Protein AF-A0A658NND4-F1 (afdb_monomer)

Structure (mmCIF, N/CA/C/O backbone):
data_AF-A0A658NND4-F1
#
_entry.id   AF-A0A658NND4-F1
#
loop_
_atom_site.group_PDB
_atom_site.id
_atom_site.type_symbol
_atom_site.label_atom_id
_atom_site.label_alt_id
_atom_site.label_comp_id
_atom_site.label_asym_id
_atom_site.label_entity_id
_atom_site.label_seq_id
_atom_site.pdbx_PDB_ins_code
_atom_site.Cartn_x
_atom_site.Cartn_y
_atom_site.Cartn_z
_atom_site.occupancy
_atom_site.B_iso_or_equiv
_atom_site.auth_seq_id
_atom_site.auth_comp_id
_atom_site.auth_asym_id
_atom_site.auth_atom_id
_atom_site.pdbx_PDB_model_num
ATOM 1 N N . MET A 1 1 ? 7.574 7.986 -15.830 1.00 79.56 1 MET A N 1
ATOM 2 C CA . MET A 1 1 ? 7.290 6.752 -15.078 1.00 79.56 1 MET A CA 1
ATOM 3 C C . MET A 1 1 ? 7.911 6.915 -13.713 1.00 79.56 1 MET A C 1
ATOM 5 O O . MET A 1 1 ? 9.117 7.144 -13.650 1.00 79.56 1 MET A O 1
ATOM 9 N N . ALA A 1 2 ? 7.101 6.835 -12.662 1.00 91.19 2 ALA A N 1
ATOM 10 C CA . ALA A 1 2 ? 7.596 6.793 -11.294 1.00 91.19 2 ALA A CA 1
ATOM 11 C C . ALA A 1 2 ? 8.364 5.488 -11.046 1.00 91.19 2 ALA A C 1
ATOM 13 O O . ALA A 1 2 ? 8.072 4.447 -11.644 1.00 91.19 2 ALA A O 1
ATOM 14 N N . THR A 1 3 ? 9.366 5.561 -10.183 1.00 96.06 3 THR A N 1
ATOM 15 C CA . THR A 1 3 ? 10.164 4.427 -9.731 1.00 96.06 3 THR A CA 1
ATOM 16 C C . THR A 1 3 ? 9.440 3.654 -8.629 1.00 96.06 3 THR A C 1
ATOM 18 O O . THR A 1 3 ? 8.628 4.203 -7.886 1.00 96.06 3 THR A O 1
ATOM 21 N N . SER A 1 4 ? 9.796 2.379 -8.465 1.00 95.38 4 SER A N 1
ATOM 22 C CA . SER A 1 4 ? 9.291 1.541 -7.370 1.00 95.38 4 SER A CA 1
ATOM 23 C C . SER A 1 4 ? 9.488 2.183 -5.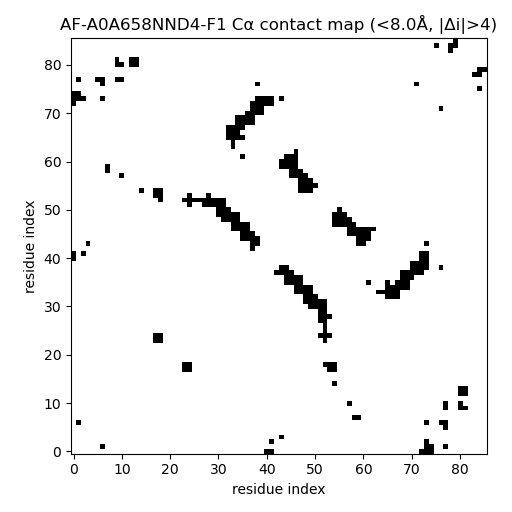985 1.00 95.38 4 SER A C 1
ATOM 25 O O . SER A 1 4 ? 8.612 2.113 -5.124 1.00 95.38 4 SER A O 1
ATOM 27 N N . GLN A 1 5 ? 10.614 2.881 -5.789 1.00 96.44 5 GLN A N 1
ATOM 28 C CA . GLN A 1 5 ? 10.916 3.599 -4.550 1.00 96.44 5 GLN A CA 1
ATOM 29 C C . GLN A 1 5 ? 9.971 4.788 -4.320 1.00 96.44 5 GLN A C 1
ATOM 31 O O . GLN A 1 5 ? 9.473 4.949 -3.211 1.00 96.44 5 GLN A O 1
ATOM 36 N N . GLU A 1 6 ? 9.683 5.582 -5.354 1.00 96.44 6 GLU A N 1
ATOM 37 C CA . GLU A 1 6 ? 8.744 6.710 -5.255 1.00 96.44 6 GLU A CA 1
ATOM 38 C C . GLU A 1 6 ? 7.327 6.231 -4.912 1.00 96.44 6 GLU A C 1
ATOM 40 O O . GLU A 1 6 ? 6.665 6.836 -4.072 1.00 96.44 6 GLU A O 1
ATOM 45 N N . ILE A 1 7 ? 6.880 5.101 -5.474 1.00 96.88 7 ILE A N 1
ATOM 46 C CA . ILE A 1 7 ? 5.578 4.515 -5.118 1.00 96.88 7 ILE A CA 1
ATOM 47 C C . ILE A 1 7 ? 5.559 4.051 -3.654 1.00 96.88 7 ILE A C 1
ATOM 49 O O . ILE A 1 7 ? 4.558 4.246 -2.964 1.00 96.88 7 ILE A O 1
ATOM 53 N N . LEU A 1 8 ? 6.644 3.445 -3.156 1.00 96.88 8 LEU A N 1
ATOM 54 C CA . LEU A 1 8 ? 6.739 3.038 -1.748 1.00 96.88 8 LEU A CA 1
ATOM 55 C C . LEU A 1 8 ? 6.721 4.236 -0.796 1.00 96.88 8 LEU A C 1
ATOM 57 O O . LEU A 1 8 ? 6.097 4.156 0.262 1.00 96.88 8 LEU A O 1
ATOM 61 N N . GLU A 1 9 ? 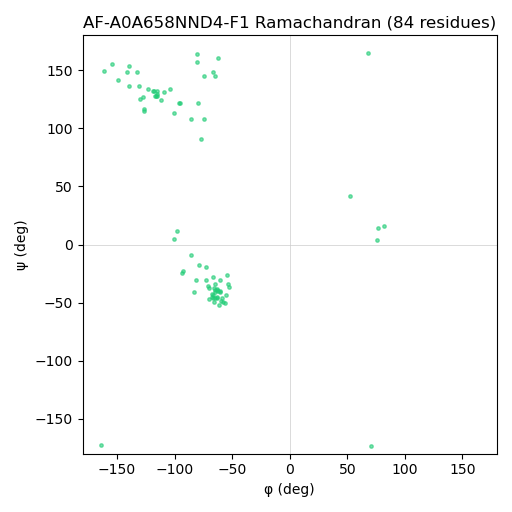7.380 5.333 -1.163 1.00 97.31 9 GLU A N 1
ATOM 62 C CA . GLU A 1 9 ? 7.340 6.590 -0.410 1.00 97.31 9 GLU A CA 1
ATOM 63 C C . GLU A 1 9 ? 5.927 7.182 -0.410 1.00 97.31 9 GLU A C 1
ATOM 65 O O . GLU A 1 9 ? 5.392 7.490 0.655 1.00 97.31 9 GLU A O 1
ATOM 70 N N . ALA A 1 10 ? 5.268 7.219 -1.570 1.00 96.94 10 ALA A N 1
ATOM 71 C CA . ALA A 1 10 ? 3.885 7.670 -1.680 1.00 96.94 10 ALA A CA 1
ATOM 72 C C . ALA A 1 10 ? 2.919 6.800 -0.851 1.00 96.94 10 ALA A C 1
ATOM 74 O O . ALA A 1 10 ? 2.050 7.324 -0.155 1.00 96.94 10 ALA A O 1
ATOM 75 N N . LEU A 1 11 ? 3.096 5.473 -0.846 1.00 97.06 11 LEU A N 1
ATOM 76 C CA . LEU A 1 11 ? 2.331 4.551 0.005 1.00 97.06 11 LEU A CA 1
ATOM 77 C C . LEU A 1 11 ? 2.572 4.790 1.501 1.00 97.06 11 LEU A C 1
ATOM 79 O O . LEU A 1 11 ? 1.629 4.696 2.293 1.00 97.06 11 LEU A O 1
ATOM 83 N N . ALA A 1 12 ? 3.810 5.100 1.896 1.00 97.88 12 ALA A N 1
ATOM 84 C CA . ALA A 1 12 ? 4.149 5.422 3.280 1.00 97.88 12 ALA A CA 1
ATOM 85 C C . ALA A 1 12 ? 3.430 6.695 3.745 1.00 97.88 12 ALA A C 1
ATOM 87 O O . ALA A 1 12 ? 2.801 6.702 4.808 1.00 97.88 12 ALA A O 1
ATOM 88 N N . ASP A 1 13 ? 3.448 7.739 2.918 1.00 97.56 13 ASP A N 1
ATOM 89 C CA . ASP A 1 13 ? 2.723 8.980 3.186 1.00 97.56 13 ASP A CA 1
ATOM 90 C C . ASP A 1 13 ? 1.209 8.737 3.235 1.00 97.56 13 ASP A C 1
ATOM 92 O O . ASP A 1 13 ? 0.532 9.173 4.171 1.00 97.56 13 ASP A O 1
ATOM 96 N N . TYR A 1 14 ? 0.674 7.975 2.278 1.00 96.94 14 TYR A N 1
ATOM 97 C CA . TYR A 1 14 ? -0.743 7.6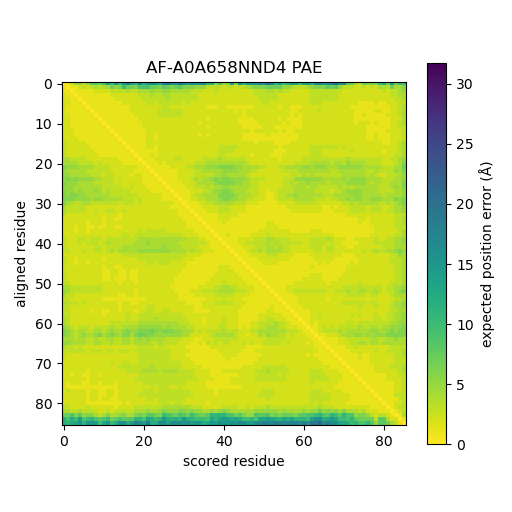28 2.212 1.00 96.94 14 TYR A CA 1
ATOM 98 C C . TYR A 1 14 ? -1.210 6.853 3.450 1.00 96.94 14 TYR A C 1
ATOM 100 O O . TYR A 1 14 ? -2.291 7.132 3.983 1.00 96.94 14 TYR A O 1
ATOM 108 N N . GLN A 1 15 ? -0.387 5.924 3.960 1.00 97.44 15 GLN A N 1
ATOM 109 C CA . GLN A 1 15 ? -0.651 5.219 5.215 1.00 97.44 15 GLN A CA 1
ATOM 110 C C . GLN A 1 15 ? -0.836 6.210 6.368 1.00 97.44 15 GLN A C 1
ATOM 112 O O . GLN A 1 15 ? -1.827 6.114 7.099 1.00 97.44 15 GLN A O 1
ATOM 117 N N . ILE A 1 16 ? 0.096 7.153 6.536 1.00 97.00 16 ILE A N 1
ATOM 118 C CA . ILE A 1 16 ? 0.049 8.152 7.612 1.00 97.00 16 ILE A CA 1
ATOM 119 C C . ILE A 1 16 ? -1.216 9.003 7.469 1.00 97.00 16 ILE A C 1
ATOM 121 O O . ILE A 1 16 ? -2.019 9.078 8.403 1.00 97.00 16 ILE A O 1
ATOM 125 N N . GLN A 1 17 ? -1.450 9.565 6.282 1.00 95.38 17 GLN A N 1
ATOM 126 C CA . GLN A 1 17 ? -2.595 10.436 6.009 1.00 95.38 17 GLN A CA 1
ATOM 127 C C . GLN A 1 17 ? -3.938 9.740 6.273 1.00 95.38 17 GLN A C 1
ATOM 129 O O . GLN A 1 17 ? -4.825 10.300 6.930 1.00 95.38 17 GLN A O 1
ATOM 134 N N . CYS A 1 18 ? -4.096 8.500 5.801 1.00 95.25 18 CYS A N 1
ATOM 135 C CA . CYS A 1 18 ? -5.317 7.727 6.012 1.00 95.25 18 CYS A CA 1
ATOM 136 C C . CYS A 1 18 ? -5.518 7.374 7.486 1.00 95.25 18 CYS A C 1
ATOM 138 O O . CYS A 1 18 ? -6.615 7.554 8.027 1.00 95.25 18 CYS A O 1
ATOM 140 N N . ASN A 1 19 ? -4.464 6.896 8.151 1.00 96.06 19 ASN A N 1
ATOM 141 C CA . ASN A 1 19 ? -4.563 6.420 9.523 1.00 96.06 19 ASN A CA 1
ATOM 142 C C . ASN A 1 19 ? -4.783 7.577 10.511 1.00 96.06 19 ASN A C 1
ATOM 144 O O . ASN A 1 19 ? -5.556 7.420 11.463 1.00 96.06 19 ASN A O 1
ATOM 148 N N . GLU A 1 20 ? -4.192 8.753 10.293 1.00 96.38 20 GLU A N 1
ATOM 149 C CA . GLU A 1 20 ? -4.412 9.936 11.139 1.00 96.38 20 GLU A CA 1
ATOM 150 C C . GLU A 1 20 ? -5.803 10.568 10.943 1.00 96.38 20 GLU A C 1
ATOM 152 O O . GLU A 1 20 ? -6.328 11.255 11.832 1.00 96.38 20 GLU A O 1
ATOM 157 N N . ASN A 1 21 ? -6.478 10.271 9.829 1.00 95.88 21 ASN A N 1
ATOM 158 C CA . ASN A 1 21 ? -7.820 10.764 9.554 1.00 95.88 21 ASN A CA 1
ATOM 159 C C . ASN A 1 21 ? -8.893 10.003 10.356 1.00 95.88 21 ASN A C 1
ATOM 161 O O . ASN A 1 21 ? -9.508 9.030 9.912 1.00 95.88 21 ASN A O 1
ATOM 165 N N . LYS A 1 22 ? -9.207 10.522 11.549 1.00 93.94 22 LYS A N 1
ATOM 166 C CA . LYS A 1 22 ? -10.237 9.965 12.451 1.00 93.94 22 LYS A CA 1
ATOM 167 C C . LYS A 1 22 ? -11.609 9.789 11.787 1.00 93.94 22 LYS A C 1
ATOM 169 O O . LYS A 1 22 ? -12.340 8.856 12.127 1.00 93.94 22 LYS A O 1
ATOM 174 N N . ARG A 1 23 ? -11.982 10.683 10.860 1.00 95.56 23 ARG A N 1
ATOM 175 C CA . ARG A 1 23 ? -13.264 10.597 10.141 1.00 95.56 23 ARG A CA 1
ATOM 176 C C . ARG A 1 23 ? -13.256 9.410 9.180 1.00 95.56 23 ARG A C 1
ATOM 178 O O . ARG A 1 23 ? -14.212 8.636 9.189 1.00 95.56 23 ARG A O 1
ATOM 185 N N . LEU A 1 24 ? -12.179 9.258 8.410 1.00 93.50 24 LEU A N 1
ATOM 186 C CA . LEU A 1 24 ? -11.980 8.146 7.482 1.00 93.50 24 LEU A CA 1
ATOM 187 C C . LEU A 1 24 ? -12.000 6.804 8.219 1.00 93.50 24 LEU A C 1
ATOM 189 O O . LEU A 1 24 ? -12.797 5.936 7.871 1.00 93.50 24 LEU A O 1
ATOM 193 N N . ARG A 1 25 ? -11.240 6.688 9.315 1.00 90.06 25 ARG A N 1
ATOM 194 C CA . ARG A 1 25 ? -11.193 5.478 10.152 1.00 90.06 25 ARG A CA 1
ATOM 195 C C . ARG A 1 25 ? -12.580 5.060 10.649 1.00 90.06 25 ARG A C 1
ATOM 197 O O . ARG A 1 25 ? -12.950 3.892 10.589 1.00 90.06 25 ARG A O 1
ATOM 204 N N . LYS A 1 26 ? -13.404 6.017 11.098 1.00 93.56 26 LYS A N 1
ATOM 205 C CA . LYS A 1 26 ? -14.784 5.732 11.535 1.00 93.56 26 LYS A CA 1
ATOM 206 C C . LYS A 1 26 ? -15.680 5.262 10.384 1.00 93.56 26 LYS A C 1
ATOM 208 O O . LYS A 1 26 ? -16.548 4.412 10.604 1.00 93.56 26 LYS A O 1
ATOM 213 N N . MET A 1 27 ? -15.501 5.841 9.196 1.00 95.81 27 MET A N 1
ATOM 214 C CA . MET A 1 27 ? -16.262 5.502 7.993 1.00 95.81 27 MET A CA 1
ATOM 215 C C . MET A 1 27 ? -15.891 4.112 7.462 1.00 95.81 27 MET A C 1
ATOM 217 O O . MET A 1 27 ? -16.777 3.370 7.055 1.00 95.81 27 MET A O 1
ATOM 221 N N . GLN A 1 28 ? -14.612 3.741 7.535 1.00 95.19 28 GLN A N 1
ATOM 222 C CA . GLN A 1 28 ? -14.077 2.476 7.023 1.00 95.19 28 GLN A CA 1
ATOM 223 C C . GLN A 1 28 ? -13.916 1.379 8.091 1.00 95.19 28 GLN A C 1
ATOM 225 O O . GLN A 1 28 ? -13.312 0.349 7.821 1.00 95.19 28 GLN A O 1
ATOM 230 N N . ARG A 1 29 ? -14.466 1.546 9.300 1.00 94.56 29 ARG A N 1
ATOM 231 C CA . ARG A 1 29 ? -14.245 0.630 10.444 1.00 94.56 29 ARG A CA 1
ATOM 232 C C . ARG A 1 29 ? -14.560 -0.853 10.179 1.00 94.56 29 ARG A C 1
ATOM 234 O O . ARG A 1 29 ? -14.016 -1.721 10.852 1.00 94.56 29 ARG A O 1
ATOM 241 N N . ASP A 1 30 ? -15.460 -1.128 9.237 1.00 96.56 30 ASP A N 1
ATOM 242 C CA . ASP A 1 30 ? -15.912 -2.479 8.884 1.00 96.56 30 ASP A CA 1
ATOM 243 C C . ASP A 1 30 ? -15.218 -2.992 7.605 1.00 96.56 30 ASP A C 1
ATOM 245 O O . ASP A 1 30 ? -15.529 -4.067 7.095 1.00 96.56 30 ASP A O 1
ATOM 249 N N . TRP A 1 31 ? -14.265 -2.221 7.074 1.00 97.12 31 TRP A N 1
ATOM 250 C CA . TRP A 1 31 ? -13.549 -2.518 5.847 1.00 97.12 31 TRP A CA 1
ATOM 251 C C . TRP A 1 31 ? -12.173 -3.110 6.153 1.00 97.12 31 TRP A C 1
ATOM 253 O O . TRP A 1 31 ? -11.285 -2.443 6.684 1.00 97.12 31 TRP A O 1
ATOM 263 N N . SER A 1 32 ? -12.010 -4.382 5.802 1.00 97.75 32 SER A N 1
ATOM 264 C CA . SER A 1 32 ? -10.722 -5.070 5.792 1.00 97.75 32 SER A CA 1
ATOM 265 C C . SER A 1 32 ? -10.522 -5.707 4.426 1.00 97.75 32 SER A C 1
ATOM 267 O O . SER A 1 32 ? -11.428 -6.410 3.953 1.00 97.75 32 SER A O 1
ATOM 269 N N . LYS A 1 33 ? -9.387 -5.429 3.789 1.00 98.00 33 LYS A N 1
ATOM 270 C CA . LYS A 1 33 ? -9.034 -5.917 2.453 1.00 98.00 33 LYS A CA 1
ATOM 271 C C . LYS A 1 33 ? -7.526 -6.084 2.329 1.00 98.00 33 LYS A C 1
ATOM 273 O O . LYS A 1 33 ? -6.776 -5.226 2.796 1.00 98.00 33 LYS A O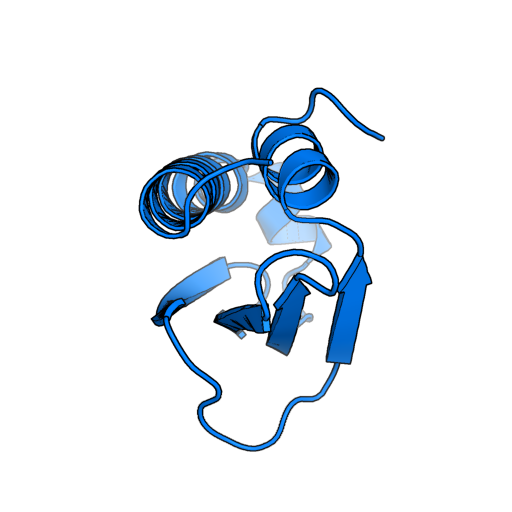 1
ATOM 278 N N . LEU A 1 34 ? -7.110 -7.137 1.637 1.00 98.44 34 LEU A N 1
ATOM 279 C CA . LEU A 1 34 ? -5.772 -7.258 1.078 1.00 98.44 34 LEU A CA 1
ATOM 280 C C . LEU A 1 34 ? -5.815 -6.824 -0.391 1.00 98.44 34 LEU A C 1
ATOM 282 O O . LEU A 1 34 ? -6.599 -7.349 -1.182 1.00 98.44 34 LEU A O 1
ATOM 286 N N . ILE A 1 35 ? -5.015 -5.824 -0.738 1.00 98.50 35 ILE A N 1
ATOM 287 C CA 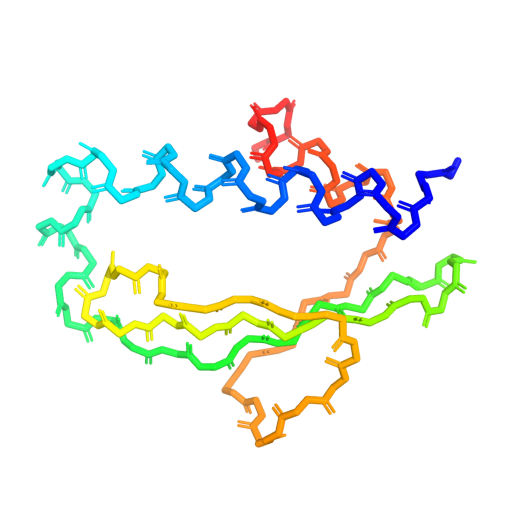. ILE A 1 35 ? -5.053 -5.142 -2.031 1.00 98.50 35 ILE A CA 1
ATOM 288 C C . ILE A 1 35 ? -3.717 -5.345 -2.724 1.00 98.50 35 ILE A C 1
ATOM 290 O O . ILE A 1 35 ? -2.669 -5.132 -2.114 1.00 98.50 35 ILE A O 1
ATOM 294 N N . HIS A 1 36 ? -3.760 -5.725 -3.996 1.00 98.62 36 HIS A N 1
ATOM 295 C CA . HIS A 1 36 ? -2.593 -5.716 -4.871 1.00 98.62 36 HIS A CA 1
ATOM 296 C C . HIS A 1 36 ? -2.663 -4.531 -5.824 1.00 98.62 36 HIS A C 1
ATOM 298 O O . HIS A 1 36 ? -3.700 -4.280 -6.437 1.00 98.62 36 HIS A O 1
ATOM 304 N N . PHE A 1 37 ? -1.547 -3.829 -5.957 1.00 98.31 37 PHE A N 1
ATOM 305 C CA . PHE A 1 37 ? -1.340 -2.767 -6.930 1.00 98.31 37 PHE A CA 1
ATOM 306 C C . PHE A 1 37 ? -0.361 -3.264 -7.990 1.00 98.31 37 PHE A C 1
ATOM 308 O O . PHE A 1 37 ? 0.677 -3.828 -7.644 1.00 98.31 37 PHE A O 1
ATOM 315 N N . VAL A 1 38 ? -0.702 -3.081 -9.264 1.00 98.19 38 VAL A N 1
ATOM 316 C CA . VAL A 1 38 ? 0.101 -3.525 -10.410 1.00 98.19 38 VAL A CA 1
ATOM 317 C C . VAL A 1 38 ? 0.332 -2.341 -11.342 1.00 98.19 38 VAL A C 1
ATOM 319 O O . VAL A 1 38 ? -0.628 -1.826 -11.920 1.00 98.19 38 VAL A O 1
ATOM 322 N N . ALA A 1 39 ? 1.589 -1.916 -11.474 1.00 97.88 39 ALA A N 1
ATOM 323 C CA . ALA A 1 39 ? 2.000 -0.869 -12.405 1.00 97.88 39 ALA A CA 1
ATOM 324 C C . ALA A 1 39 ? 2.265 -1.492 -13.781 1.00 97.88 39 ALA A C 1
ATOM 326 O O . ALA A 1 39 ? 3.230 -2.233 -13.952 1.00 97.88 39 ALA A O 1
ATOM 327 N N . GLU A 1 40 ? 1.396 -1.248 -14.763 1.00 96.88 40 GLU A N 1
ATOM 328 C CA . GLU A 1 40 ? 1.478 -1.910 -16.080 1.00 96.88 40 GLU A CA 1
ATOM 329 C C . GLU A 1 40 ? 2.712 -1.503 -16.889 1.00 96.88 40 GLU A C 1
ATOM 331 O O . GLU A 1 40 ? 3.196 -2.266 -17.724 1.00 96.88 40 GLU A O 1
ATOM 336 N N . ASP A 1 41 ? 3.205 -0.291 -16.660 1.00 96.75 41 ASP A N 1
ATOM 337 C CA . ASP A 1 41 ? 4.306 0.313 -17.395 1.00 96.75 41 ASP A CA 1
ATOM 338 C C . ASP A 1 41 ? 5.677 -0.123 -16.863 1.00 96.75 41 ASP A C 1
ATOM 340 O O . ASP A 1 41 ? 6.571 -0.397 -17.665 1.00 96.75 41 ASP A O 1
ATOM 344 N N . THR A 1 42 ? 5.858 -0.225 -15.541 1.00 95.81 42 THR A N 1
ATOM 345 C CA . THR A 1 42 ? 7.113 -0.712 -14.932 1.00 95.81 42 THR A CA 1
ATOM 346 C C . THR A 1 42 ? 7.111 -2.215 -14.649 1.00 95.81 42 THR A C 1
ATOM 348 O O . THR A 1 42 ? 8.177 -2.821 -14.545 1.00 95.81 42 THR A O 1
ATOM 351 N N . GLY A 1 43 ? 5.931 -2.826 -14.520 1.00 95.50 43 GLY A N 1
ATOM 352 C CA . GLY A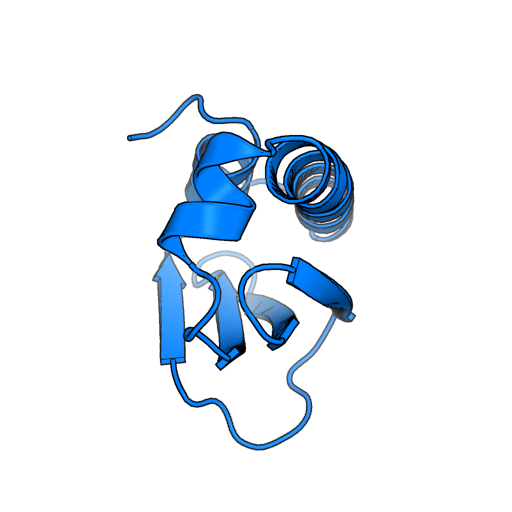 1 43 ? 5.760 -4.187 -14.011 1.00 95.50 43 GLY A CA 1
ATOM 353 C C . GLY A 1 43 ? 5.911 -4.303 -12.490 1.00 95.50 43 GLY A C 1
ATOM 354 O O . GLY A 1 43 ? 5.853 -5.419 -11.969 1.00 95.50 43 GLY A O 1
ATOM 355 N N . ASP A 1 44 ? 6.104 -3.188 -11.775 1.00 97.12 44 ASP A N 1
ATOM 356 C CA . ASP A 1 44 ? 6.200 -3.191 -10.317 1.00 97.12 44 ASP A CA 1
ATOM 357 C C . ASP A 1 44 ? 4.875 -3.625 -9.690 1.00 97.12 44 ASP A C 1
ATOM 359 O O . ASP A 1 44 ? 3.781 -3.305 -10.170 1.00 97.12 44 ASP A O 1
ATOM 363 N N . THR A 1 45 ? 4.977 -4.343 -8.576 1.00 98.06 45 THR A N 1
ATOM 364 C CA . THR A 1 45 ? 3.810 -4.804 -7.831 1.00 98.06 45 THR A CA 1
ATOM 365 C C . THR A 1 45 ? 3.966 -4.515 -6.352 1.00 98.06 45 THR A C 1
ATOM 367 O O . THR A 1 45 ? 5.076 -4.521 -5.820 1.00 98.06 45 THR A O 1
ATOM 370 N N . PHE A 1 46 ? 2.841 -4.26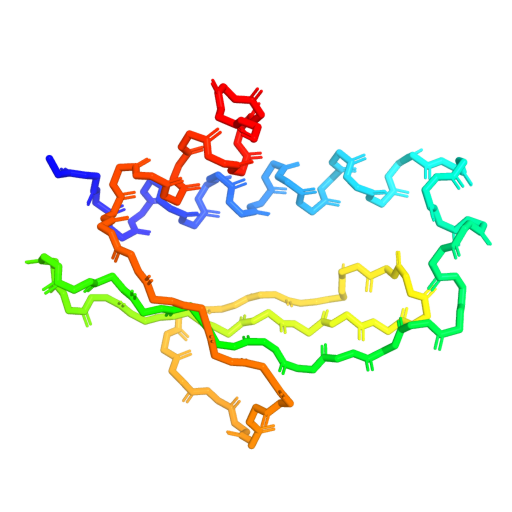0 -5.690 1.00 98.06 46 PHE A N 1
ATOM 371 C CA . PHE A 1 46 ? 2.804 -3.945 -4.268 1.00 98.06 46 PHE A CA 1
ATOM 372 C C . PHE A 1 46 ? 1.599 -4.596 -3.614 1.00 98.06 46 PHE A C 1
ATOM 374 O O . PHE A 1 46 ? 0.528 -4.716 -4.213 1.00 98.06 46 PHE A O 1
ATOM 381 N N . THR A 1 47 ? 1.755 -4.952 -2.346 1.00 98.44 47 THR A N 1
ATOM 382 C CA . THR A 1 47 ? 0.672 -5.455 -1.507 1.00 98.44 47 THR A CA 1
ATOM 383 C C . THR A 1 47 ? 0.408 -4.482 -0.374 1.00 98.44 47 THR A C 1
ATOM 385 O O . THR A 1 47 ? 1.332 -4.104 0.340 1.00 98.44 47 THR A O 1
ATOM 388 N N . MET A 1 48 ? -0.858 -4.133 -0.151 1.00 98.38 48 MET A N 1
ATOM 389 C CA . MET A 1 48 ? -1.313 -3.356 1.001 1.00 98.38 48 MET A CA 1
ATOM 390 C C . MET A 1 48 ? -2.389 -4.122 1.762 1.00 98.38 48 MET A C 1
ATOM 392 O O . MET A 1 48 ? -3.335 -4.643 1.176 1.00 98.38 48 MET A O 1
ATOM 396 N N . ASN A 1 49 ? -2.264 -4.167 3.083 1.00 98.38 49 ASN A N 1
ATOM 397 C CA . ASN A 1 49 ? -3.242 -4.791 3.959 1.00 98.38 49 ASN A CA 1
ATOM 398 C C . ASN A 1 49 ? -3.948 -3.726 4.793 1.00 98.38 49 ASN A C 1
ATOM 400 O O . ASN A 1 49 ? -3.308 -2.962 5.524 1.00 98.38 49 ASN A O 1
ATOM 404 N N . VAL A 1 50 ? -5.272 -3.715 4.710 1.00 97.81 50 VAL A N 1
ATOM 405 C CA . VAL A 1 50 ? -6.131 -2.832 5.490 1.00 97.81 50 VAL A CA 1
ATOM 406 C C . VAL A 1 50 ? -6.980 -3.668 6.428 1.00 97.81 50 VAL A C 1
ATOM 408 O O . VAL A 1 50 ? -7.638 -4.622 6.011 1.00 97.81 50 VAL A O 1
ATOM 411 N N . VAL A 1 51 ? -6.988 -3.298 7.705 1.00 97.56 51 VAL A N 1
ATOM 412 C CA . VAL A 1 51 ? -7.754 -3.973 8.751 1.00 97.56 51 VAL A CA 1
ATOM 413 C C . VAL A 1 51 ? -8.604 -2.941 9.473 1.00 97.56 51 VAL A C 1
ATOM 415 O O . VAL A 1 51 ? -8.080 -2.038 10.118 1.00 97.56 51 VAL A O 1
ATOM 418 N N . LYS A 1 52 ? -9.931 -3.090 9.393 1.00 96.38 52 LYS A N 1
ATOM 419 C CA . LYS A 1 52 ? -10.905 -2.199 10.050 1.00 96.38 52 LYS A CA 1
ATOM 420 C C . LYS A 1 52 ? -10.673 -0.712 9.734 1.00 96.38 52 LYS A C 1
ATOM 422 O O . LYS A 1 52 ? -10.768 0.143 10.617 1.00 96.38 52 LYS A O 1
ATOM 427 N N . GLY A 1 53 ? -10.363 -0.416 8.475 1.00 94.81 53 GLY A N 1
ATOM 428 C CA . GLY A 1 53 ? -10.127 0.942 7.987 1.00 94.81 53 GLY A CA 1
ATOM 429 C C . GLY A 1 53 ? -8.770 1.540 8.364 1.00 94.81 53 GLY A C 1
ATOM 430 O O . GLY A 1 53 ? -8.610 2.752 8.258 1.00 94.81 53 GLY A O 1
ATOM 431 N N . GLU A 1 54 ? -7.819 0.727 8.829 1.00 96.81 54 GLU A N 1
ATOM 432 C CA . GLU A 1 54 ? -6.436 1.130 9.104 1.00 96.81 54 GLU A CA 1
ATOM 433 C C . GLU A 1 54 ? -5.479 0.353 8.199 1.00 96.81 54 GLU A C 1
ATOM 435 O O . GLU A 1 54 ? -5.543 -0.877 8.127 1.00 96.81 54 GLU A O 1
ATOM 440 N N . ILE A 1 55 ? -4.601 1.063 7.490 1.00 97.69 55 ILE A N 1
ATOM 441 C CA . ILE A 1 55 ? -3.547 0.443 6.685 1.00 97.69 55 ILE A CA 1
ATOM 442 C C . ILE A 1 55 ? -2.484 -0.058 7.665 1.00 97.69 55 ILE A C 1
ATOM 444 O O . ILE A 1 55 ? -1.778 0.745 8.280 1.00 97.69 55 ILE A O 1
ATOM 448 N N . VAL A 1 56 ? -2.394 -1.377 7.848 1.00 97.69 56 VAL A N 1
ATOM 449 C CA . VAL A 1 56 ? -1.516 -1.999 8.858 1.00 97.69 56 VAL A CA 1
ATOM 450 C C . VAL A 1 56 ? -0.153 -2.391 8.302 1.00 97.69 56 VAL A C 1
ATOM 452 O O . VAL A 1 56 ? 0.811 -2.490 9.056 1.00 97.69 56 VAL A O 1
ATOM 455 N N . SER A 1 57 ? -0.062 -2.615 6.992 1.00 97.62 57 SER A N 1
ATOM 456 C CA . SER A 1 57 ? 1.191 -2.932 6.313 1.00 97.62 57 SER A CA 1
ATOM 457 C C . SER A 1 57 ? 1.077 -2.678 4.819 1.00 97.62 57 SER A C 1
ATOM 459 O O . SER A 1 57 ? 0.021 -2.914 4.229 1.00 97.62 57 SER A O 1
ATOM 461 N N . PHE A 1 58 ? 2.193 -2.316 4.204 1.00 97.81 58 PHE A N 1
ATOM 462 C CA . PHE A 1 58 ? 2.392 -2.384 2.765 1.00 97.81 58 PHE A CA 1
ATOM 463 C C . PHE A 1 58 ? 3.813 -2.881 2.479 1.00 97.81 58 PHE A C 1
ATOM 465 O O . PHE A 1 58 ? 4.700 -2.744 3.324 1.00 97.81 58 PHE A O 1
ATOM 472 N N . ALA A 1 59 ? 4.013 -3.512 1.328 1.00 97.12 59 ALA A N 1
ATOM 473 C CA . ALA A 1 59 ? 5.302 -4.051 0.912 1.00 97.12 59 ALA A CA 1
ATOM 474 C C . ALA A 1 59 ? 5.389 -4.122 -0.619 1.00 97.12 59 ALA A C 1
ATOM 476 O O . ALA A 1 59 ? 4.343 -4.220 -1.273 1.00 97.12 59 ALA A O 1
ATOM 477 N N . PRO A 1 60 ? 6.609 -4.104 -1.187 1.00 97.25 60 PRO A N 1
ATOM 478 C CA . PRO A 1 60 ? 6.800 -4.514 -2.569 1.00 97.25 60 PRO A CA 1
ATOM 479 C C . PRO A 1 60 ? 6.420 -5.987 -2.747 1.00 97.25 60 PRO A C 1
ATOM 481 O O . PRO A 1 60 ? 6.376 -6.763 -1.787 1.00 97.25 60 PRO A O 1
ATOM 484 N N . ASP A 1 61 ? 6.177 -6.341 -4.001 1.00 96.81 61 ASP A N 1
ATOM 4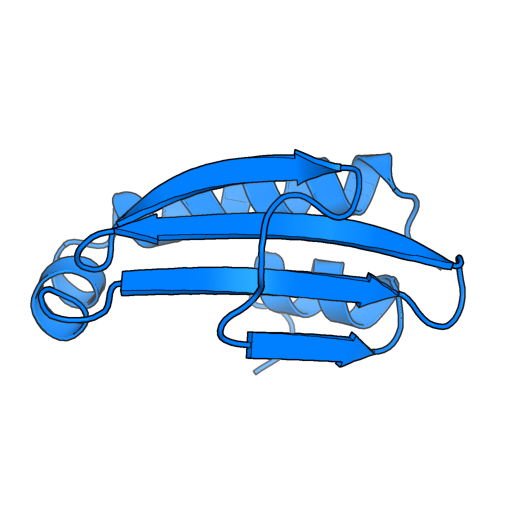85 C CA . ASP A 1 61 ? 5.760 -7.651 -4.475 1.00 96.81 61 ASP A CA 1
ATOM 486 C C . ASP A 1 61 ? 4.345 -8.079 -4.045 1.00 96.81 61 ASP A C 1
ATOM 488 O O . ASP A 1 61 ? 3.685 -7.529 -3.154 1.00 96.81 61 ASP A O 1
ATOM 492 N N . ILE A 1 62 ? 3.854 -9.106 -4.735 1.00 96.81 62 ILE A N 1
ATOM 493 C CA . ILE A 1 62 ? 2.573 -9.761 -4.474 1.00 96.81 62 ILE A CA 1
ATOM 494 C C . ILE A 1 62 ? 2.730 -10.729 -3.298 1.00 96.81 62 ILE A C 1
ATOM 496 O O . ILE A 1 62 ? 3.501 -11.688 -3.358 1.00 96.81 62 ILE A O 1
ATOM 500 N N . ASN A 1 63 ? 1.944 -10.524 -2.242 1.00 95.31 63 ASN A N 1
ATOM 501 C CA . ASN A 1 63 ? 1.878 -11.413 -1.086 1.00 95.31 63 ASN A CA 1
ATOM 502 C C . ASN A 1 63 ? 0.422 -11.740 -0.732 1.00 95.31 63 ASN A C 1
ATOM 504 O O . ASN A 1 63 ? -0.438 -10.862 -0.706 1.00 95.31 63 ASN A O 1
ATOM 508 N N . GLY A 1 64 ? 0.149 -13.010 -0.434 1.00 95.12 64 GLY A N 1
ATOM 509 C CA . GLY A 1 64 ? -1.185 -13.493 -0.090 1.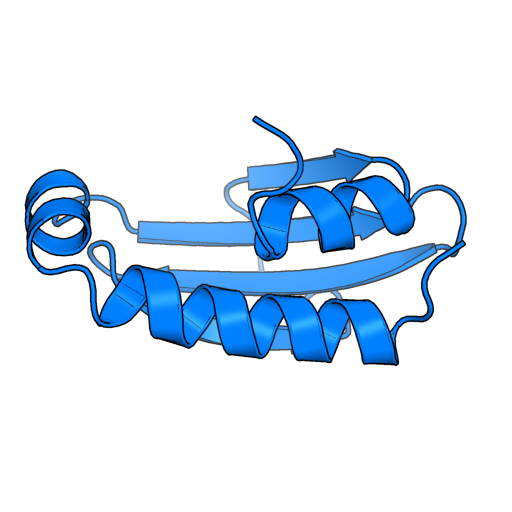00 95.12 64 GLY A CA 1
ATOM 510 C C . GLY A 1 64 ? -2.158 -13.508 -1.273 1.00 95.12 64 GLY A C 1
ATOM 511 O O . GLY A 1 64 ? -1.786 -13.288 -2.424 1.00 95.12 64 GLY A O 1
ATOM 512 N N . MET A 1 65 ? -3.424 -13.807 -0.979 1.00 96.62 65 MET A N 1
ATOM 513 C CA . MET A 1 65 ? -4.513 -13.764 -1.956 1.00 96.62 65 MET A CA 1
ATOM 514 C C . MET A 1 65 ? -5.214 -12.404 -1.855 1.00 96.62 65 MET A C 1
ATOM 516 O O . MET A 1 65 ? -5.698 -12.081 -0.767 1.00 96.62 65 MET A O 1
ATOM 520 N N . PRO A 1 66 ? -5.274 -11.612 -2.938 1.00 97.69 66 PRO A N 1
ATOM 521 C CA . PRO A 1 66 ? -5.911 -10.308 -2.892 1.00 97.69 66 PRO A CA 1
ATOM 522 C C . PRO A 1 66 ? -7.427 -10.444 -2.869 1.00 97.69 66 PRO A C 1
ATOM 524 O O . PRO A 1 66 ? -8.009 -11.290 -3.550 1.00 97.69 66 PRO A O 1
ATOM 527 N N . ASP A 1 67 ? -8.067 -9.537 -2.146 1.00 98.44 67 ASP A N 1
ATOM 528 C CA . ASP A 1 67 ? -9.489 -9.260 -2.308 1.00 98.44 67 ASP A CA 1
ATOM 529 C C . ASP A 1 67 ? -9.738 -8.319 -3.496 1.00 98.44 67 ASP A C 1
ATOM 531 O O . ASP A 1 67 ? -10.807 -8.353 -4.107 1.00 98.44 67 ASP A O 1
ATOM 535 N N . ILE A 1 68 ? -8.774 -7.436 -3.786 1.00 97.94 68 ILE A N 1
ATOM 536 C CA . ILE A 1 68 ? -8.855 -6.400 -4.821 1.00 97.94 68 ILE A CA 1
ATOM 537 C C . ILE A 1 68 ? -7.510 -6.310 -5.539 1.00 97.94 68 ILE A C 1
ATOM 539 O O . ILE A 1 68 ? -6.462 -6.284 -4.897 1.00 97.94 68 ILE A O 1
ATOM 543 N N . ILE A 1 69 ? -7.556 -6.209 -6.866 1.00 98.12 69 ILE A N 1
ATOM 544 C CA . ILE A 1 69 ? -6.400 -5.878 -7.699 1.00 98.12 69 ILE A CA 1
ATOM 545 C C . ILE A 1 69 ? -6.694 -4.541 -8.374 1.00 98.12 69 ILE A C 1
ATOM 547 O O . ILE A 1 69 ? -7.757 -4.372 -8.974 1.00 98.12 69 ILE A O 1
ATOM 551 N N . VAL A 1 70 ? -5.769 -3.595 -8.252 1.00 97.81 70 VAL A N 1
ATOM 552 C CA . VAL A 1 70 ? -5.820 -2.288 -8.906 1.00 97.81 70 VAL A CA 1
ATOM 553 C C . VAL A 1 70 ? -4.664 -2.208 -9.888 1.00 97.81 70 VAL A C 1
ATOM 555 O O . VAL A 1 70 ? -3.512 -2.447 -9.526 1.00 97.81 70 VAL A O 1
ATOM 558 N N . THR A 1 71 ? -4.977 -1.861 -11.129 1.00 97.94 71 THR A N 1
ATOM 559 C CA . THR A 1 71 ? -4.019 -1.863 -12.230 1.00 97.94 71 THR A CA 1
ATOM 560 C C . THR A 1 71 ? -4.085 -0.528 -12.960 1.00 97.94 71 THR A C 1
ATOM 562 O O . THR A 1 71 ? -5.169 -0.089 -13.344 1.00 97.94 71 THR A O 1
ATOM 565 N N . THR A 1 72 ? -2.942 0.143 -13.081 1.00 97.31 72 THR A N 1
ATOM 566 C CA . THR A 1 72 ? -2.776 1.436 -13.766 1.00 97.31 72 THR A CA 1
ATOM 567 C C . THR A 1 72 ? -1.280 1.673 -14.029 1.00 97.31 72 THR A C 1
ATOM 569 O O . THR A 1 72 ? -0.478 0.762 -13.835 1.00 97.31 72 THR A O 1
ATOM 572 N N . ASN A 1 73 ? -0.881 2.854 -14.499 1.00 97.25 73 ASN A N 1
ATOM 573 C CA . ASN A 1 73 ? 0.532 3.213 -14.666 1.00 97.25 73 ASN A CA 1
ATOM 574 C C . ASN A 1 73 ? 1.172 3.665 -13.332 1.00 97.25 73 ASN A C 1
ATOM 576 O O . ASN A 1 73 ? 0.473 3.984 -12.365 1.00 97.25 73 ASN A O 1
ATOM 580 N N . SER A 1 74 ? 2.504 3.695 -13.272 1.00 96.81 74 SER A N 1
ATOM 581 C CA . SER A 1 74 ? 3.243 4.026 -12.050 1.00 96.81 74 SER A CA 1
ATOM 582 C C . SER A 1 74 ? 3.021 5.466 -11.575 1.00 96.81 74 SER A C 1
ATOM 584 O O . SER A 1 74 ? 2.949 5.710 -10.374 1.00 96.81 74 SER A O 1
ATOM 586 N N . GLU A 1 75 ? 2.845 6.412 -12.500 1.00 96.31 75 GLU A N 1
ATOM 587 C CA . GLU A 1 75 ? 2.572 7.822 -12.177 1.00 96.31 75 GLU A CA 1
ATOM 588 C C . GLU A 1 75 ? 1.199 8.013 -11.521 1.00 96.31 75 GLU A C 1
ATOM 590 O O . GLU A 1 75 ? 1.111 8.650 -10.475 1.00 96.31 75 GLU A O 1
ATOM 595 N N . ASN A 1 76 ? 0.145 7.376 -12.044 1.00 97.12 76 ASN A N 1
ATOM 596 C CA . ASN A 1 76 ? -1.197 7.452 -11.462 1.00 97.12 76 ASN A CA 1
ATOM 597 C C . ASN A 1 76 ? -1.225 6.905 -10.031 1.00 97.12 76 ASN A C 1
ATOM 599 O O . ASN A 1 76 ? -2.045 7.354 -9.236 1.00 97.12 76 ASN A O 1
ATOM 603 N N . PHE A 1 77 ? -0.369 5.933 -9.689 1.00 96.75 77 PHE A N 1
ATOM 604 C CA . PHE A 1 77 ? -0.263 5.478 -8.304 1.00 96.75 77 PHE A CA 1
ATOM 605 C C . PHE A 1 77 ? 0.296 6.563 -7.392 1.00 96.75 77 PHE A C 1
ATOM 607 O O . PHE A 1 77 ? -0.320 6.833 -6.363 1.00 96.75 77 PHE A O 1
ATOM 614 N N . CYS A 1 78 ? 1.405 7.203 -7.765 1.00 96.31 78 CYS A N 1
ATOM 615 C CA . CYS A 1 78 ? 1.953 8.316 -6.990 1.00 96.31 78 CYS A CA 1
ATOM 616 C C . CYS A 1 78 ? 0.927 9.447 -6.840 1.00 96.31 78 CYS A C 1
ATOM 618 O O . CYS A 1 78 ? 0.635 9.854 -5.716 1.00 96.31 78 CYS A O 1
ATOM 620 N N . ASP A 1 79 ? 0.305 9.871 -7.942 1.00 95.69 79 ASP A N 1
ATOM 621 C CA . ASP A 1 79 ? -0.682 10.954 -7.928 1.00 95.69 79 ASP A CA 1
ATOM 622 C C . ASP A 1 79 ? -1.905 10.597 -7.065 1.00 95.69 79 ASP A C 1
ATOM 624 O O . ASP A 1 79 ? -2.408 11.425 -6.307 1.00 95.69 79 ASP A O 1
ATOM 628 N N . MET A 1 80 ? -2.380 9.347 -7.119 1.00 94.88 80 MET A N 1
ATOM 629 C CA . MET A 1 80 ? -3.491 8.877 -6.285 1.00 94.88 80 MET A CA 1
ATOM 630 C C . MET A 1 80 ? -3.113 8.821 -4.798 1.00 94.88 80 MET A C 1
ATOM 632 O O . MET A 1 80 ? -3.912 9.213 -3.947 1.00 94.88 80 MET A O 1
ATOM 636 N N . PHE A 1 81 ? -1.916 8.329 -4.464 1.00 95.81 81 PHE A N 1
ATOM 637 C CA . PHE A 1 81 ? -1.465 8.196 -3.076 1.00 95.81 81 PHE A CA 1
ATOM 638 C C . PHE A 1 81 ? -1.122 9.545 -2.432 1.00 95.81 81 PHE A C 1
ATOM 640 O O . PHE A 1 81 ? -1.354 9.717 -1.235 1.00 95.81 81 PHE A O 1
ATOM 647 N N . TRP A 1 82 ? -0.660 10.525 -3.209 1.00 94.00 82 TRP A N 1
ATOM 648 C CA . TRP A 1 82 ? -0.467 11.901 -2.739 1.00 94.00 82 TRP A CA 1
ATOM 649 C C . TRP A 1 82 ? -1.729 12.771 -2.820 1.00 94.00 82 TRP A C 1
ATOM 651 O O . TRP A 1 82 ? -1.765 13.849 -2.226 1.00 94.00 82 TRP A O 1
ATOM 661 N N . GLY A 1 83 ? -2.797 12.281 -3.457 1.00 89.31 83 GLY A N 1
ATOM 662 C CA . GLY A 1 83 ? -4.085 12.975 -3.551 1.00 89.31 83 GLY A CA 1
ATOM 663 C C . GLY A 1 83 ? -4.158 14.037 -4.654 1.00 89.31 83 GLY A C 1
ATOM 664 O O . GLY A 1 83 ? -5.080 14.856 -4.650 1.00 89.31 83 GLY A O 1
ATOM 665 N N . ASP A 1 84 ? -3.220 14.009 -5.601 1.00 87.56 84 ASP A N 1
ATOM 666 C CA . ASP A 1 84 ? -3.194 14.854 -6.799 1.00 87.56 84 ASP A CA 1
ATOM 667 C C . ASP A 1 84 ? -4.157 14.344 -7.891 1.00 87.56 84 ASP A C 1
ATOM 669 O O . ASP A 1 84 ? -4.569 15.101 -8.775 1.00 87.56 84 ASP A O 1
ATOM 673 N N . LEU A 1 85 ? -4.592 13.083 -7.784 1.00 83.44 85 LEU A N 1
ATOM 674 C CA . LEU A 1 85 ? -5.603 12.451 -8.632 1.00 83.44 85 LEU A CA 1
ATOM 675 C C . LEU A 1 85 ? -6.815 12.001 -7.792 1.00 83.44 85 LEU A C 1
ATOM 677 O O . LEU A 1 85 ? -6.646 11.361 -6.754 1.00 83.44 85 LEU A O 1
ATOM 681 N N . ASN A 1 86 ? -8.036 12.324 -8.245 1.00 65.06 86 ASN A N 1
ATOM 682 C CA . ASN A 1 86 ? -9.309 11.951 -7.597 1.00 65.06 86 ASN A CA 1
ATOM 683 C C . ASN A 1 86 ? -10.187 11.079 -8.494 1.00 65.06 86 ASN A C 1
ATOM 685 O O . ASN A 1 86 ? -10.325 11.432 -9.689 1.00 65.06 86 ASN A O 1
#

Secondary structure (DSSP, 8-state):
---HHHHHHHHHHHHHHHHH-HHHHHHSTT--EEEEEEETTT--EEEEEEETTEEEEEEES--S--SEEEEE-HHHHHHHHHTS--

Sequence (86 aa):
MATSQEILEALADYQIQCNENKRLRKMQRDWSKLIHFVAEDTGDTFTMNVVKGEIVSFAPDINGMPDIIVTTNSENFCDMFWGDLN

Nearest PDB structures (foldseek):
  4av7-assembly3_E  TM=7.532E-01  e=7.106E-03  Pseudomonas sp. DSM 6611
  2yhe-assembly3_C  TM=7.627E-01  e=9.232E-03  Pseudomonas sp. DSM 6611
  4nur-assembly1_A  TM=7.092E-01  e=6.656E-03  Pseudomonas sp. S9
  7tl5-assembly1_A  TM=6.963E-01  e=2.464E-02  Klebsiella pneumoniae subsp. pneumoniae NTUH-K2044
  2cfz-assembly1_A  TM=6.893E-01  e=3.648E-02  Pseudomonas aeruginosa PAO1

Mean predicted aligned error: 2.67 Å

Solvent-accessible surface area (backbone atoms only — not comparable to full-atom values): 4654 Å² total; per-residue (Å²): 125,54,50,74,66,55,42,52,51,25,48,53,51,32,38,52,58,48,55,70,32,64,68,55,28,65,74,28,44,89,41,63,47,36,35,35,42,39,20,74,77,78,66,48,40,27,24,37,35,30,54,44,34,30,66,77,49,71,46,77,42,86,67,85,79,61,76,43,79,49,76,48,48,37,46,59,50,33,32,43,39,71,61,80,44,134

pLDDT: mean 95.72, std 4.47, range [65.06, 98.62]

Foldseek 3Di:
DDDPVLLVVLQVLLLVVQQPPPVQLVVQQVDWWWEKEAAPVVRWIKIWTDHRRHTPDIDTDDDDDGPYYHYYHPVVSSCVSNVVDD

Radius of gyration: 12.38 Å; Cα contacts (8 Å, |Δi|>4): 160; chains: 1; bounding box: 27×29×30 Å